Protein AF-X1GBJ6-F1 (afdb_monomer_lite)

Structure (mmCIF, N/CA/C/O backbone):
data_AF-X1GBJ6-F1
#
_entry.id   AF-X1GBJ6-F1
#
loop_
_atom_site.group_PDB
_atom_site.id
_atom_site.type_symbol
_atom_site.label_atom_id
_atom_site.label_alt_id
_atom_site.label_comp_id
_atom_site.label_asym_id
_atom_site.label_entity_id
_atom_site.label_seq_id
_atom_site.pdbx_PDB_ins_code
_atom_site.Cartn_x
_atom_site.Cartn_y
_atom_site.Cartn_z
_atom_site.occupancy
_atom_site.B_iso_or_equiv
_atom_site.auth_seq_id
_atom_site.auth_comp_id
_atom_site.auth_asym_id
_atom_site.auth_atom_id
_atom_site.pdbx_PDB_model_num
ATOM 1 N N . PHE A 1 1 ? 7.132 -9.460 0.319 1.00 77.12 1 PHE A N 1
ATOM 2 C CA . PHE A 1 1 ? 8.292 -8.601 -0.032 1.00 77.12 1 PHE A CA 1
ATOM 3 C C . PHE A 1 1 ? 7.783 -7.288 -0.625 1.00 77.12 1 PHE A C 1
ATOM 5 O O . PHE A 1 1 ? 6.636 -7.261 -1.031 1.00 77.12 1 PHE A O 1
ATOM 12 N N . GLY A 1 2 ? 8.573 -6.208 -0.650 1.00 84.81 2 GLY A N 1
ATOM 13 C CA . GLY A 1 2 ? 8.137 -4.887 -1.146 1.00 84.81 2 GLY A CA 1
ATOM 14 C C . GLY A 1 2 ? 8.497 -4.589 -2.609 1.00 84.81 2 GLY A C 1
ATOM 15 O O . GLY A 1 2 ? 9.115 -5.416 -3.282 1.00 84.81 2 GLY A O 1
ATOM 16 N N . CYS A 1 3 ? 8.120 -3.393 -3.077 1.00 88.62 3 CYS A N 1
ATOM 17 C CA . CYS A 1 3 ? 8.541 -2.851 -4.372 1.00 88.62 3 CYS A CA 1
ATOM 18 C C . CYS A 1 3 ? 10.055 -2.587 -4.380 1.00 88.62 3 CYS A C 1
ATOM 20 O O . CYS A 1 3 ? 10.598 -2.102 -3.390 1.00 88.62 3 CYS A O 1
ATOM 22 N N . LEU A 1 4 ? 10.720 -2.919 -5.491 1.00 87.88 4 LEU A N 1
ATOM 23 C CA . LEU A 1 4 ? 12.165 -2.725 -5.689 1.00 87.88 4 LEU A CA 1
ATOM 24 C C . LEU A 1 4 ? 12.496 -1.660 -6.743 1.00 87.88 4 LEU A C 1
ATOM 26 O O . LEU A 1 4 ? 13.662 -1.440 -7.042 1.00 87.88 4 LEU A O 1
ATOM 30 N N . GLY A 1 5 ? 11.483 -1.023 -7.330 1.00 86.81 5 GLY A N 1
ATOM 31 C CA . GLY A 1 5 ? 11.691 0.078 -8.264 1.00 86.81 5 GLY A CA 1
ATOM 32 C C . GLY A 1 5 ? 12.121 -0.304 -9.684 1.00 86.81 5 GLY A C 1
ATOM 33 O O . GLY A 1 5 ? 12.530 0.576 -10.430 1.00 86.81 5 GLY A O 1
ATOM 34 N N . PHE A 1 6 ? 12.008 -1.575 -10.089 1.00 88.31 6 PHE A N 1
ATOM 35 C CA . PHE A 1 6 ? 12.415 -2.022 -11.434 1.00 88.31 6 PHE A CA 1
ATOM 36 C C . PHE A 1 6 ? 11.554 -1.471 -12.581 1.00 88.31 6 PHE A C 1
ATOM 38 O O . PHE A 1 6 ? 12.012 -1.428 -13.717 1.00 88.31 6 PHE A O 1
ATOM 45 N N . GLY A 1 7 ? 10.329 -1.017 -12.297 1.00 88.69 7 GLY A N 1
ATOM 46 C CA . GLY A 1 7 ? 9.508 -0.317 -13.286 1.00 88.69 7 GLY A CA 1
ATOM 47 C C . GLY A 1 7 ? 8.819 -1.202 -14.330 1.00 88.69 7 GLY A C 1
ATOM 48 O O . GLY A 1 7 ? 8.210 -0.650 -15.240 1.00 88.69 7 GLY A O 1
ATOM 49 N N . ASP A 1 8 ? 8.805 -2.535 -14.189 1.00 91.44 8 ASP A N 1
ATOM 50 C CA . ASP A 1 8 ? 8.110 -3.439 -15.132 1.00 91.44 8 ASP A CA 1
ATOM 51 C C . ASP A 1 8 ? 6.639 -3.046 -15.347 1.00 91.44 8 ASP A C 1
ATOM 53 O O . ASP A 1 8 ? 6.114 -3.092 -16.458 1.00 91.44 8 ASP A O 1
ATOM 57 N N . CYS A 1 9 ? 5.975 -2.602 -14.275 1.00 91.38 9 CYS A N 1
ATOM 58 C CA . CYS A 1 9 ? 4.599 -2.109 -14.312 1.00 91.38 9 CYS A CA 1
ATOM 59 C C . CYS A 1 9 ? 4.422 -0.853 -15.185 1.00 91.38 9 CYS A C 1
ATOM 61 O O . CYS A 1 9 ? 3.380 -0.716 -15.824 1.00 91.38 9 CYS A O 1
ATOM 63 N N . VAL A 1 10 ? 5.429 0.024 -15.250 1.00 92.00 10 VAL A N 1
ATOM 64 C CA . VAL A 1 10 ? 5.437 1.210 -16.118 1.00 92.00 10 VAL A CA 1
ATOM 65 C C . VAL A 1 10 ? 5.599 0.784 -17.571 1.00 92.00 10 VAL A C 1
ATOM 67 O O . VAL A 1 10 ? 4.809 1.195 -18.414 1.00 92.00 10 VAL A O 1
ATOM 70 N N . SER A 1 11 ? 6.550 -0.108 -17.861 1.00 91.56 11 SER A N 1
ATOM 71 C CA . SER A 1 11 ? 6.849 -0.552 -19.229 1.00 91.56 11 SER A CA 1
ATOM 72 C C . SER A 1 11 ? 5.680 -1.252 -19.927 1.00 91.56 11 SER A C 1
ATOM 74 O O . SER A 1 11 ? 5.568 -1.186 -21.149 1.00 91.56 11 SER A O 1
ATOM 76 N N . VAL A 1 12 ? 4.798 -1.922 -19.180 1.00 93.75 12 VAL A N 1
ATOM 77 C CA . VAL A 1 12 ? 3.615 -2.591 -19.752 1.00 93.75 12 VAL A CA 1
ATOM 78 C C . VAL A 1 12 ? 2.376 -1.698 -19.836 1.00 93.75 12 VAL A C 1
ATOM 80 O O . VAL A 1 12 ? 1.375 -2.090 -20.445 1.00 93.75 12 VAL A O 1
ATOM 83 N N . CYS A 1 13 ? 2.394 -0.522 -19.204 1.00 92.38 13 CYS A N 1
ATOM 84 C CA . CYS A 1 13 ? 1.240 0.362 -19.174 1.00 92.38 13 CYS A CA 1
ATOM 85 C C . CYS A 1 13 ? 1.101 1.107 -20.508 1.00 92.38 13 CYS A C 1
ATOM 87 O O . CYS A 1 13 ? 1.838 2.042 -20.788 1.00 92.38 13 CYS A O 1
ATOM 89 N N . LYS A 1 14 ? 0.101 0.741 -21.317 1.00 91.75 14 LYS A N 1
ATOM 90 C CA . LYS A 1 14 ? -0.183 1.397 -22.613 1.00 91.75 14 LYS A CA 1
ATOM 91 C C . LYS A 1 14 ? -0.819 2.790 -22.503 1.00 91.75 14 LYS A C 1
ATOM 93 O O . LYS A 1 14 ? -1.067 3.417 -23.525 1.00 91.75 14 LYS A O 1
ATOM 98 N N . PHE A 1 15 ? -1.161 3.215 -21.290 1.00 91.56 15 PHE A N 1
ATOM 99 C CA . PHE A 1 15 ? -1.885 4.459 -21.013 1.00 91.56 15 PHE A CA 1
ATOM 100 C C . PHE A 1 15 ? -1.018 5.484 -20.271 1.00 91.56 15 PHE A C 1
ATOM 102 O O . PHE A 1 15 ? -1.537 6.512 -19.842 1.00 91.56 15 PHE A O 1
ATOM 109 N N . ASP A 1 16 ? 0.267 5.172 -20.050 1.00 87.38 16 ASP A N 1
ATOM 110 C CA . ASP A 1 16 ? 1.195 6.004 -19.271 1.00 87.38 16 ASP A CA 1
ATOM 111 C C . ASP A 1 16 ? 0.624 6.406 -17.896 1.00 87.38 16 ASP A C 1
ATOM 113 O O . ASP A 1 16 ? 0.848 7.505 -17.384 1.00 87.38 16 ASP A O 1
ATOM 117 N N . ALA A 1 17 ? -0.153 5.492 -17.305 1.00 89.56 17 ALA A N 1
ATOM 118 C CA . ALA A 1 17 ? -0.865 5.690 -16.049 1.00 89.56 17 ALA A CA 1
ATOM 119 C C . ALA A 1 17 ? -0.024 5.317 -14.821 1.00 89.56 17 ALA A C 1
ATOM 121 O O . ALA A 1 17 ? -0.505 5.427 -13.704 1.00 89.56 17 ALA A O 1
ATOM 122 N N . ILE A 1 18 ? 1.205 4.824 -14.991 1.00 90.19 18 ILE A N 1
ATOM 123 C CA . ILE A 1 18 ? 2.084 4.452 -13.877 1.00 90.19 18 ILE A CA 1
ATOM 124 C C . ILE A 1 18 ? 3.406 5.188 -14.046 1.00 90.19 18 ILE A C 1
ATOM 126 O O . ILE A 1 18 ? 3.981 5.181 -15.132 1.00 90.19 18 ILE A O 1
ATOM 130 N N . LYS A 1 19 ? 3.898 5.806 -12.974 1.00 90.00 19 LYS A N 1
ATOM 131 C CA . LYS A 1 19 ? 5.186 6.506 -12.934 1.00 90.00 19 LYS A CA 1
ATOM 132 C C . LYS A 1 19 ? 6.019 6.005 -11.765 1.00 90.00 19 LYS A C 1
ATOM 134 O O . LYS A 1 19 ? 5.474 5.644 -10.728 1.00 90.00 19 LYS A O 1
ATOM 139 N N . MET A 1 20 ? 7.338 6.007 -11.923 1.00 89.75 20 MET A N 1
ATOM 140 C CA . MET A 1 20 ? 8.254 5.739 -10.816 1.00 89.75 20 MET A CA 1
ATOM 141 C C . MET A 1 20 ? 8.613 7.054 -10.124 1.00 89.75 20 MET A C 1
ATOM 143 O O . MET A 1 20 ? 9.190 7.934 -10.758 1.00 89.75 20 MET A O 1
ATOM 147 N N . VAL A 1 21 ? 8.292 7.176 -8.838 1.00 85.69 21 VAL A N 1
ATOM 148 C CA . VAL A 1 21 ? 8.647 8.315 -7.978 1.00 85.69 21 VAL A CA 1
ATOM 149 C C . VAL A 1 21 ? 9.356 7.754 -6.749 1.00 85.69 21 VAL A C 1
ATOM 151 O O . VAL A 1 21 ? 8.838 6.842 -6.110 1.00 85.69 21 VAL A O 1
ATOM 154 N N . ASP A 1 22 ? 10.579 8.212 -6.472 1.00 81.00 22 ASP A N 1
ATOM 155 C CA . ASP A 1 22 ? 11.409 7.742 -5.347 1.00 81.00 22 ASP A CA 1
ATOM 156 C C . ASP A 1 22 ? 11.567 6.210 -5.252 1.00 81.00 22 ASP A C 1
ATOM 158 O O . ASP A 1 22 ? 11.637 5.616 -4.175 1.00 81.00 22 ASP A O 1
ATOM 162 N N . GLY A 1 23 ? 11.615 5.538 -6.408 1.00 83.00 23 GLY A N 1
ATOM 163 C CA . GLY A 1 23 ? 11.732 4.079 -6.489 1.00 83.00 23 GLY A CA 1
ATOM 164 C C . GLY A 1 23 ? 10.429 3.314 -6.218 1.00 83.00 23 GLY A C 1
ATOM 165 O O . GLY A 1 23 ? 10.448 2.082 -6.167 1.00 83.00 23 GLY A O 1
ATOM 166 N N . LEU A 1 24 ? 9.293 4.004 -6.097 1.00 87.25 24 LEU A N 1
ATOM 167 C CA . LEU A 1 24 ? 7.960 3.419 -5.952 1.00 87.25 24 LEU A CA 1
ATOM 168 C C . LEU A 1 24 ? 7.084 3.714 -7.167 1.00 87.25 24 LEU A C 1
ATOM 170 O O . LEU A 1 24 ? 7.194 4.759 -7.799 1.00 87.25 24 LEU A O 1
ATOM 174 N N . ALA A 1 25 ? 6.215 2.763 -7.501 1.00 88.50 25 ALA A N 1
ATOM 175 C CA . ALA A 1 25 ? 5.256 2.924 -8.581 1.00 88.50 25 ALA A CA 1
ATOM 176 C C . ALA A 1 25 ? 4.037 3.697 -8.064 1.00 88.50 25 ALA A C 1
ATOM 178 O O . ALA A 1 25 ? 3.356 3.236 -7.150 1.00 88.50 25 ALA A O 1
ATOM 179 N N . ILE A 1 26 ? 3.766 4.849 -8.667 1.00 87.81 26 ILE A N 1
ATOM 180 C CA . ILE A 1 26 ? 2.597 5.687 -8.414 1.00 87.81 26 ILE A CA 1
ATOM 181 C C . ILE A 1 26 ? 1.654 5.560 -9.603 1.00 87.81 26 ILE A C 1
ATOM 183 O O . ILE A 1 26 ? 2.084 5.645 -10.755 1.00 87.81 26 ILE A O 1
ATOM 187 N N . VAL A 1 27 ? 0.374 5.340 -9.317 1.00 88.25 27 VAL A N 1
ATOM 188 C CA . VAL A 1 27 ? -0.669 5.173 -10.330 1.00 88.25 27 VAL A CA 1
ATOM 189 C C . VAL A 1 27 ? -1.465 6.468 -10.456 1.00 88.25 27 VAL A C 1
ATOM 191 O O . VAL A 1 27 ? -1.970 6.997 -9.472 1.00 88.25 27 VAL A O 1
ATOM 194 N N . ASP A 1 28 ? -1.582 6.951 -11.684 1.00 88.00 28 ASP A N 1
ATOM 195 C CA . ASP A 1 28 ? -2.487 8.010 -12.106 1.00 88.00 28 ASP A CA 1
ATOM 196 C C . ASP A 1 28 ? -3.854 7.381 -12.418 1.00 88.00 28 ASP A C 1
ATOM 198 O O . ASP A 1 28 ? -4.048 6.703 -13.436 1.00 88.00 28 ASP A O 1
ATOM 202 N N . TYR A 1 29 ? -4.801 7.563 -11.499 1.00 85.19 29 TYR A N 1
ATOM 203 C CA . TYR A 1 29 ? -6.141 6.984 -11.594 1.00 85.19 29 TYR A CA 1
ATOM 204 C C . TYR A 1 29 ? -7.046 7.686 -12.613 1.00 85.19 29 TYR A C 1
ATOM 206 O O . TYR A 1 29 ? -8.077 7.118 -12.976 1.00 85.19 29 TYR A O 1
ATOM 214 N N . GLU A 1 30 ? -6.667 8.861 -13.127 1.00 84.00 30 GLU A N 1
ATOM 215 C CA . GLU A 1 30 ? -7.392 9.501 -14.230 1.00 84.00 30 GLU A CA 1
ATOM 216 C C . GLU A 1 30 ? -7.123 8.779 -15.555 1.00 84.00 30 GLU A C 1
ATOM 218 O O . GLU A 1 30 ? -8.018 8.634 -16.389 1.00 84.00 30 GLU A O 1
ATOM 223 N N . LYS A 1 31 ? -5.899 8.267 -15.734 1.00 87.19 31 LYS A N 1
ATOM 224 C CA . LYS A 1 31 ? -5.483 7.526 -16.939 1.00 87.19 31 LYS A CA 1
ATOM 225 C C . LYS A 1 31 ? -5.641 6.016 -16.818 1.00 87.19 31 LYS A C 1
ATOM 227 O O . LYS A 1 31 ? -5.676 5.308 -17.828 1.00 87.19 31 LYS A O 1
ATOM 232 N N . CYS A 1 32 ? -5.684 5.493 -15.596 1.00 89.06 32 CYS A N 1
ATOM 233 C CA . CYS A 1 32 ? -5.771 4.061 -15.358 1.00 89.06 32 CYS A CA 1
ATOM 234 C C . CYS A 1 32 ? -7.130 3.506 -15.807 1.00 89.06 32 CYS A C 1
ATOM 236 O O . CYS A 1 32 ? -8.180 3.823 -15.259 1.00 89.06 32 CYS A O 1
ATOM 238 N N . THR A 1 33 ? -7.098 2.593 -16.775 1.00 87.75 33 THR A N 1
AT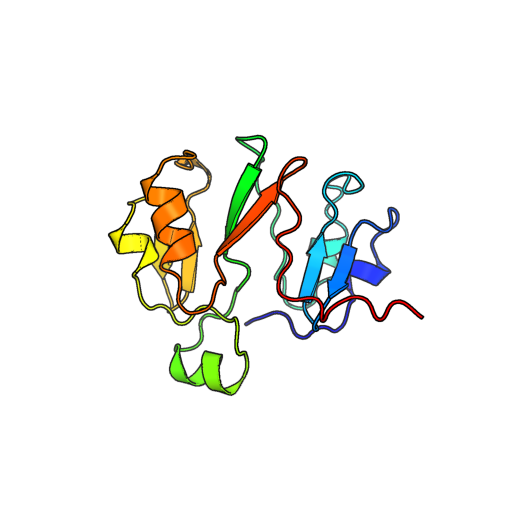OM 239 C CA . THR A 1 33 ? -8.290 1.896 -17.285 1.00 87.75 33 THR A CA 1
ATOM 240 C C . THR A 1 33 ? -8.623 0.612 -16.523 1.00 87.75 33 THR A C 1
ATOM 242 O O . THR A 1 33 ? -9.581 -0.075 -16.865 1.00 87.75 33 THR A O 1
ATOM 245 N N . GLY A 1 34 ? -7.816 0.237 -15.524 1.00 87.25 34 GLY A N 1
ATOM 246 C CA . GLY A 1 34 ? -8.015 -0.997 -14.758 1.00 87.25 34 GLY A CA 1
ATOM 247 C C . GLY A 1 34 ? -7.755 -2.289 -15.546 1.00 87.25 34 GLY A C 1
ATOM 248 O O . GLY A 1 34 ? -8.214 -3.353 -15.148 1.00 87.25 34 GLY A O 1
ATOM 249 N N . CYS A 1 35 ? -7.003 -2.232 -16.652 1.00 89.81 35 CYS A N 1
ATOM 250 C CA . CYS A 1 35 ? -6.768 -3.385 -17.535 1.00 89.81 35 CYS A CA 1
ATOM 251 C C . CYS A 1 35 ? -5.990 -4.567 -16.908 1.00 89.81 35 CYS A C 1
ATOM 253 O O . CYS A 1 35 ? -5.925 -5.639 -17.509 1.00 89.81 35 CYS A O 1
ATOM 255 N N . GLY A 1 36 ? -5.357 -4.383 -15.742 1.00 88.75 36 GLY A N 1
ATOM 256 C CA . GLY A 1 36 ? -4.620 -5.441 -15.037 1.00 88.75 36 GLY A CA 1
ATOM 257 C C . GLY A 1 36 ? -3.314 -5.892 -15.710 1.00 88.75 36 GLY A C 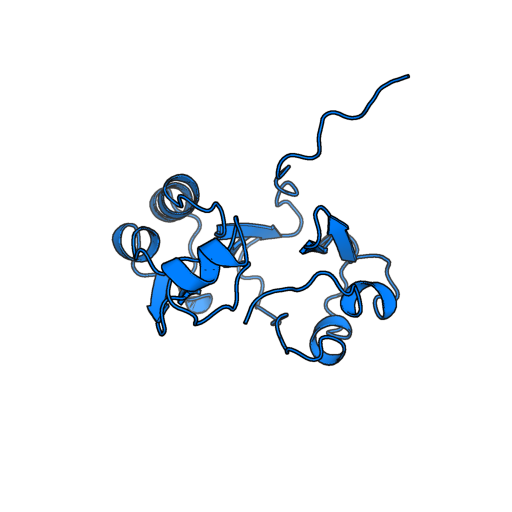1
ATOM 258 O O . GLY A 1 36 ? -2.780 -6.944 -15.375 1.00 88.75 36 GLY A O 1
ATOM 259 N N . ALA A 1 37 ? -2.769 -5.132 -16.666 1.00 91.31 37 ALA A N 1
ATOM 260 C CA . ALA A 1 37 ? -1.480 -5.469 -17.281 1.00 91.31 37 ALA A CA 1
ATOM 261 C C . ALA A 1 37 ? -0.321 -5.390 -16.268 1.00 91.31 37 ALA A C 1
ATOM 263 O O . ALA A 1 37 ? 0.555 -6.254 -16.245 1.00 91.31 37 ALA A O 1
ATOM 264 N N . CYS A 1 38 ? -0.347 -4.382 -15.393 1.00 91.12 38 CYS A N 1
ATOM 265 C CA . CYS A 1 38 ? 0.674 -4.152 -14.373 1.00 91.12 38 CYS A CA 1
ATOM 266 C C . CYS A 1 38 ? 0.745 -5.271 -13.322 1.00 91.12 38 CYS A C 1
ATOM 268 O O . CYS A 1 38 ? 1.844 -5.618 -12.889 1.00 91.12 38 CYS A O 1
ATOM 270 N N . THR A 1 39 ? -0.391 -5.871 -12.950 1.00 90.62 39 THR A N 1
ATOM 271 C CA . THR A 1 39 ? -0.434 -6.965 -11.967 1.00 90.62 39 THR A CA 1
ATOM 272 C C . THR A 1 39 ? 0.302 -8.197 -12.480 1.00 90.62 39 THR A C 1
ATOM 274 O O . THR A 1 39 ? 1.122 -8.757 -11.761 1.00 90.62 39 THR A O 1
ATOM 277 N N . LYS A 1 40 ? 0.099 -8.552 -13.756 1.00 89.44 40 LYS A N 1
ATOM 278 C CA . LYS A 1 40 ? 0.771 -9.683 -14.419 1.00 89.44 40 LYS A CA 1
ATOM 279 C C . LYS A 1 40 ? 2.253 -9.439 -14.692 1.00 89.44 40 LYS A C 1
ATOM 281 O O . LYS A 1 40 ? 3.025 -10.390 -14.745 1.00 89.44 40 LYS A O 1
ATOM 286 N N . ALA A 1 41 ? 2.640 -8.186 -14.912 1.00 91.56 41 ALA A N 1
ATOM 287 C CA . ALA A 1 41 ? 4.019 -7.830 -15.228 1.00 91.56 41 ALA A CA 1
ATOM 288 C C . ALA A 1 41 ? 4.934 -7.832 -14.002 1.00 91.56 41 ALA A C 1
ATOM 290 O O . ALA A 1 41 ? 6.132 -8.048 -14.138 1.00 91.56 41 ALA A O 1
ATOM 291 N N . CYS A 1 42 ? 4.394 -7.584 -12.805 1.00 89.81 42 CYS A N 1
ATOM 292 C CA . CYS A 1 42 ? 5.201 -7.568 -11.596 1.00 89.81 42 CYS A CA 1
ATOM 293 C C . CYS A 1 42 ? 5.654 -8.999 -11.244 1.00 89.81 42 CYS A C 1
ATOM 295 O O . CYS A 1 42 ? 4.827 -9.792 -10.790 1.00 89.81 42 CYS A O 1
ATOM 297 N N . PRO A 1 43 ? 6.958 -9.336 -11.314 1.00 86.62 43 PRO A N 1
ATOM 298 C CA . PRO A 1 43 ? 7.435 -10.693 -11.011 1.00 86.62 43 PRO A CA 1
ATOM 299 C C . PRO A 1 43 ? 7.211 -11.089 -9.544 1.00 86.62 43 PRO A C 1
ATOM 301 O O . PRO A 1 43 ? 7.313 -12.255 -9.172 1.00 86.62 43 PRO A O 1
ATOM 304 N N . ARG A 1 44 ? 6.925 -10.100 -8.689 1.00 87.06 44 ARG A N 1
ATOM 305 C CA . ARG A 1 44 ? 6.671 -10.267 -7.258 1.00 87.06 44 ARG A CA 1
ATOM 306 C C . ARG A 1 44 ? 5.184 -10.226 -6.894 1.00 87.06 44 ARG A C 1
ATOM 308 O O . ARG A 1 44 ? 4.893 -10.311 -5.706 1.00 87.06 44 ARG A O 1
ATOM 315 N N . ASN A 1 45 ? 4.284 -10.071 -7.873 1.00 86.88 45 ASN A N 1
ATOM 316 C CA . ASN A 1 45 ? 2.831 -9.973 -7.680 1.00 86.88 45 ASN A CA 1
ATOM 317 C C . ASN A 1 45 ? 2.435 -8.983 -6.568 1.00 86.88 45 ASN A C 1
ATOM 319 O O . ASN A 1 45 ? 1.678 -9.312 -5.662 1.00 86.88 45 ASN A O 1
ATOM 323 N N . LEU A 1 46 ? 3.010 -7.776 -6.600 1.00 86.88 46 LEU A N 1
ATOM 324 C CA . LEU A 1 46 ? 2.793 -6.763 -5.555 1.00 86.88 46 LEU A CA 1
ATOM 325 C C . LEU A 1 46 ? 1.543 -5.915 -5.776 1.00 86.88 46 LEU A C 1
ATOM 327 O O . LEU A 1 46 ? 1.089 -5.259 -4.846 1.00 86.88 46 LEU A O 1
ATOM 331 N N . ILE A 1 47 ? 1.050 -5.871 -7.012 1.00 88.00 47 ILE A N 1
ATOM 332 C CA . ILE A 1 47 ? -0.073 -5.028 -7.408 1.00 88.00 47 ILE A CA 1
ATOM 333 C C . ILE A 1 47 ? -1.318 -5.907 -7.417 1.00 88.00 47 ILE A C 1
ATOM 335 O O . ILE A 1 47 ? -1.364 -6.903 -8.141 1.00 88.00 47 ILE A O 1
ATOM 339 N N . GLU A 1 48 ? -2.316 -5.515 -6.637 1.00 86.50 48 GLU A N 1
ATOM 340 C CA . GLU A 1 48 ? -3.605 -6.191 -6.539 1.00 86.50 48 GLU A CA 1
ATOM 341 C C . GLU A 1 48 ? -4.715 -5.298 -7.101 1.00 86.50 48 GLU A C 1
ATOM 343 O O . GLU A 1 48 ? -4.660 -4.071 -7.001 1.00 86.50 48 GLU A O 1
ATOM 348 N N . MET A 1 49 ? -5.712 -5.924 -7.727 1.00 86.25 49 MET A N 1
ATOM 349 C CA . MET A 1 49 ? -6.910 -5.228 -8.184 1.00 86.25 49 MET A CA 1
ATOM 350 C C . MET A 1 49 ? -7.912 -5.189 -7.039 1.00 86.25 49 MET A C 1
ATOM 352 O O . MET A 1 49 ? -8.375 -6.236 -6.595 1.00 86.25 49 MET A O 1
ATOM 356 N N . VAL A 1 50 ? -8.266 -3.984 -6.608 1.00 83.19 50 VAL A N 1
ATOM 357 C CA . VAL A 1 50 ? -9.221 -3.763 -5.521 1.00 83.19 50 VAL A CA 1
ATOM 358 C C . VAL A 1 50 ? -10.478 -3.078 -6.064 1.00 83.19 50 VAL A C 1
ATOM 360 O O . VAL A 1 50 ? -10.371 -2.226 -6.954 1.00 83.19 50 VAL A O 1
ATOM 363 N N . PRO A 1 51 ? -11.678 -3.453 -5.593 1.00 77.88 51 PRO A N 1
ATOM 364 C CA . PRO A 1 51 ? -12.915 -2.815 -6.022 1.00 77.88 51 PRO A CA 1
ATOM 365 C C . PRO A 1 51 ? -13.013 -1.403 -5.434 1.00 77.88 51 PRO A C 1
ATOM 367 O O . PRO A 1 51 ? -12.936 -1.232 -4.222 1.00 77.88 51 PRO A O 1
ATOM 370 N N . PHE A 1 52 ? -13.214 -0.390 -6.280 1.00 77.25 52 PHE A N 1
ATOM 371 C CA . PHE A 1 52 ? -13.484 0.975 -5.820 1.00 77.25 52 PHE A CA 1
ATOM 372 C C . PHE A 1 52 ? -14.907 1.073 -5.260 1.00 77.25 52 PHE A C 1
ATOM 374 O O . PHE A 1 52 ? -15.867 1.163 -6.022 1.00 77.25 52 PHE A O 1
ATOM 381 N N . GLY A 1 53 ? -15.038 1.030 -3.931 1.00 69.38 53 GLY A N 1
ATOM 382 C CA . GLY A 1 53 ? -16.305 1.249 -3.222 1.00 69.38 53 GLY A CA 1
ATOM 383 C C . GLY A 1 53 ? -16.625 2.728 -2.967 1.00 69.38 53 GLY A C 1
ATOM 384 O O . GLY A 1 53 ? -17.777 3.079 -2.728 1.00 69.38 53 GLY A O 1
ATOM 385 N N . CYS A 1 54 ? -15.621 3.603 -3.031 1.00 74.00 54 CYS A N 1
ATOM 386 C CA . CYS A 1 54 ? -15.722 5.052 -2.830 1.00 74.00 54 CYS A CA 1
ATOM 387 C C . CYS A 1 54 ? -14.817 5.784 -3.837 1.00 74.00 54 CYS A C 1
ATOM 389 O O . CYS A 1 54 ? -13.946 5.154 -4.439 1.00 74.00 54 CYS A O 1
ATOM 391 N N . GLU A 1 55 ? -15.002 7.102 -4.015 1.00 74.2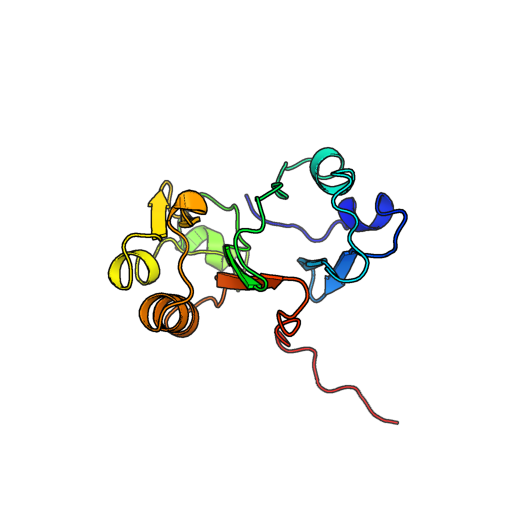5 55 GLU A N 1
ATOM 392 C CA . GLU A 1 55 ? -14.155 7.909 -4.917 1.00 74.25 55 GLU A CA 1
ATOM 393 C C . GLU A 1 55 ? -12.668 7.805 -4.552 1.00 74.25 55 GLU A C 1
ATOM 395 O O . GLU A 1 55 ? -11.831 7.618 -5.440 1.00 74.25 55 GLU A O 1
ATOM 400 N N . ASN A 1 56 ? -12.389 7.829 -3.243 1.00 82.25 56 ASN A N 1
ATOM 401 C CA . ASN A 1 56 ? -11.072 7.656 -2.650 1.00 82.25 56 ASN A CA 1
ATOM 402 C C . ASN A 1 56 ? -11.098 6.543 -1.607 1.00 82.25 56 ASN A C 1
ATOM 404 O O . ASN A 1 56 ? -12.006 6.453 -0.775 1.00 82.25 56 ASN A O 1
ATOM 408 N N . MET A 1 57 ? -10.077 5.697 -1.646 1.00 84.25 57 MET A N 1
ATOM 409 C CA . MET A 1 57 ? -9.901 4.594 -0.718 1.00 84.25 57 MET A CA 1
ATOM 410 C C . MET A 1 57 ? -8.491 4.585 -0.166 1.00 84.25 57 MET A C 1
ATOM 412 O O . MET A 1 57 ? -7.534 4.868 -0.878 1.00 84.25 57 MET A O 1
ATOM 416 N N . MET A 1 58 ? -8.339 4.200 1.092 1.00 87.69 58 MET A N 1
ATOM 417 C CA . MET A 1 58 ? -7.011 3.955 1.637 1.00 87.69 58 MET A CA 1
ATOM 418 C C . MET A 1 58 ? -6.488 2.596 1.183 1.00 87.69 58 MET A C 1
ATOM 420 O O . MET A 1 58 ? -7.242 1.667 0.908 1.00 87.69 58 MET A O 1
ATOM 424 N N . THR A 1 59 ? -5.173 2.465 1.110 1.00 88.94 59 THR A N 1
ATOM 425 C CA . THR A 1 59 ? -4.508 1.190 0.872 1.00 88.94 59 THR A CA 1
ATOM 426 C C . THR A 1 59 ? -3.161 1.158 1.576 1.00 88.94 59 THR A C 1
ATOM 428 O O . THR A 1 59 ? -2.548 2.191 1.851 1.00 88.94 59 THR A O 1
ATOM 431 N N . VAL A 1 60 ? -2.684 -0.044 1.884 1.00 90.56 60 VAL A N 1
ATOM 432 C CA . VAL A 1 60 ? -1.344 -0.245 2.434 1.00 90.56 60 VAL A CA 1
ATOM 433 C C . VAL A 1 60 ? -0.392 -0.484 1.267 1.00 90.56 60 VAL A C 1
ATOM 435 O O . VAL A 1 60 ? -0.430 -1.529 0.630 1.00 90.56 60 VAL A O 1
ATOM 438 N N . ALA A 1 61 ? 0.504 0.468 0.999 1.00 88.88 61 ALA A N 1
ATOM 439 C CA . ALA A 1 61 ? 1.409 0.425 -0.155 1.00 88.88 61 ALA A CA 1
ATOM 440 C C . ALA A 1 61 ? 2.511 -0.653 -0.064 1.00 88.88 61 ALA A C 1
ATOM 442 O O . ALA A 1 61 ? 3.281 -0.863 -1.003 1.00 88.88 61 ALA A O 1
ATOM 443 N N . CYS A 1 62 ? 2.644 -1.327 1.079 1.00 90.25 62 CYS A N 1
ATOM 444 C CA . CYS A 1 62 ? 3.669 -2.338 1.309 1.00 90.25 62 CYS A CA 1
ATOM 445 C C . CYS A 1 62 ? 3.074 -3.747 1.270 1.00 90.25 62 CYS A C 1
ATOM 447 O O . CYS A 1 62 ? 1.982 -3.978 1.763 1.00 90.25 62 CYS A O 1
ATOM 449 N N . SER A 1 63 ? 3.849 -4.705 0.757 1.00 90.00 63 SER A N 1
ATOM 450 C CA . SER A 1 63 ? 3.526 -6.143 0.770 1.00 90.00 63 SER A CA 1
ATOM 451 C C . SER A 1 63 ? 4.640 -6.975 1.444 1.00 90.00 63 SER A C 1
ATOM 453 O O . SER A 1 63 ? 4.799 -8.186 1.261 1.00 90.00 63 SER A O 1
ATOM 455 N N . SER A 1 64 ? 5.511 -6.324 2.224 1.00 88.31 64 SER A N 1
ATOM 456 C CA . SER A 1 64 ? 6.548 -7.020 2.994 1.00 88.31 64 SER A CA 1
ATOM 457 C C . SER A 1 64 ? 5.947 -7.694 4.224 1.00 88.31 64 SER A C 1
ATOM 459 O O . SER A 1 64 ? 5.304 -7.024 5.019 1.00 88.31 64 SER A O 1
ATOM 461 N N . LYS A 1 65 ? 6.204 -8.998 4.379 1.00 89.00 65 LYS A N 1
ATOM 462 C CA . LYS A 1 65 ? 5.849 -9.806 5.561 1.00 89.00 65 LYS A CA 1
ATOM 463 C C . LYS A 1 65 ? 7.019 -9.967 6.545 1.00 89.00 65 LYS A C 1
ATOM 465 O O . LYS A 1 65 ? 6.961 -10.715 7.517 1.00 89.00 65 LYS A O 1
ATOM 470 N N . GLU A 1 66 ? 8.129 -9.298 6.248 1.00 88.38 66 GLU A N 1
ATOM 471 C CA . GLU A 1 66 ? 9.311 -9.320 7.097 1.00 88.38 66 GLU A CA 1
ATOM 472 C C . GLU A 1 66 ? 9.064 -8.517 8.374 1.00 88.38 66 GLU A C 1
ATOM 474 O O . GLU A 1 66 ? 8.325 -7.529 8.378 1.00 88.38 66 GLU A O 1
ATOM 479 N N . SER A 1 67 ? 9.744 -8.903 9.455 1.00 87.62 67 SER A N 1
ATOM 480 C CA . SER A 1 67 ? 9.687 -8.157 10.715 1.00 87.62 67 SER A CA 1
ATOM 481 C C . SER A 1 67 ? 10.023 -6.676 10.505 1.00 87.62 67 SER A C 1
ATOM 483 O O . SER A 1 67 ? 10.876 -6.323 9.685 1.00 87.62 67 SER A O 1
ATOM 485 N N . GLY A 1 68 ? 9.407 -5.788 11.290 1.00 87.12 68 GLY A N 1
ATOM 486 C CA . GLY A 1 68 ? 9.615 -4.344 11.147 1.00 87.12 68 GLY A CA 1
ATOM 487 C C . GLY A 1 68 ? 11.083 -3.906 11.234 1.00 87.12 68 GLY A C 1
ATOM 488 O O . GLY A 1 68 ? 11.477 -2.953 10.564 1.00 87.12 68 GLY A O 1
ATOM 489 N N . LYS A 1 69 ? 11.918 -4.637 11.988 1.00 88.38 69 LYS A N 1
ATOM 490 C CA . LYS A 1 69 ? 13.368 -4.400 12.067 1.00 88.38 69 LYS A CA 1
ATOM 491 C C . LYS A 1 69 ? 14.064 -4.659 10.728 1.00 88.38 69 LYS A C 1
ATOM 493 O O . LYS A 1 69 ? 14.848 -3.825 10.282 1.00 88.38 69 LYS A O 1
ATOM 498 N N . VAL A 1 70 ? 13.762 -5.788 10.086 1.00 89.88 70 VAL A N 1
ATOM 499 C CA . VAL A 1 70 ? 14.317 -6.144 8.770 1.00 89.88 70 VAL A CA 1
ATOM 500 C C . VAL A 1 70 ? 13.775 -5.198 7.705 1.00 89.88 70 VAL A C 1
ATOM 502 O O . VAL A 1 70 ? 14.553 -4.625 6.945 1.00 89.88 70 VAL A O 1
ATOM 505 N N . THR A 1 71 ? 12.462 -4.949 7.708 1.00 88.00 71 THR A N 1
ATOM 506 C CA . THR A 1 71 ? 11.836 -4.031 6.753 1.00 88.00 71 THR A CA 1
ATOM 507 C C . THR A 1 71 ? 12.455 -2.638 6.839 1.00 88.00 71 THR A C 1
ATOM 509 O O . THR A 1 71 ? 12.829 -2.113 5.800 1.00 88.00 71 THR A O 1
ATOM 512 N N . ARG A 1 72 ? 12.687 -2.068 8.032 1.00 87.75 72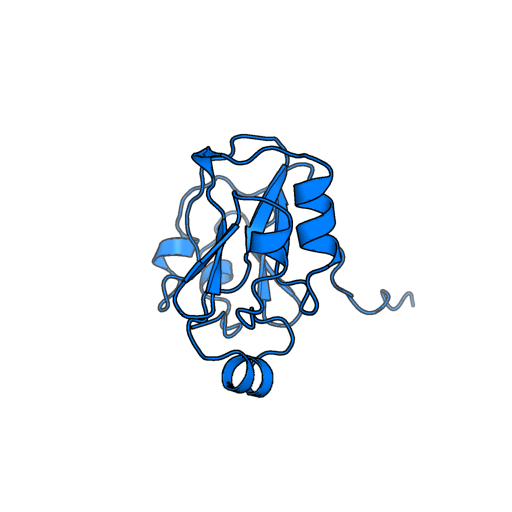 ARG A N 1
ATOM 513 C CA . ARG A 1 72 ? 13.352 -0.755 8.162 1.00 87.75 72 ARG A CA 1
ATOM 514 C C . ARG A 1 72 ? 14.814 -0.733 7.742 1.00 87.75 72 ARG A C 1
ATOM 516 O O . ARG A 1 72 ? 15.288 0.315 7.314 1.00 87.75 72 ARG A O 1
ATOM 523 N N . SER A 1 73 ? 15.522 -1.854 7.854 1.00 89.69 73 SER A N 1
ATOM 524 C CA . SER A 1 73 ? 16.895 -1.943 7.353 1.00 89.69 73 SER A CA 1
ATOM 525 C C . SER A 1 73 ? 16.957 -1.865 5.824 1.00 89.69 73 SER A C 1
ATOM 527 O O . SER A 1 73 ? 17.985 -1.466 5.288 1.00 89.69 73 SER A O 1
ATOM 529 N N . MET A 1 74 ? 15.876 -2.246 5.135 1.00 86.88 74 MET A N 1
ATOM 530 C CA . MET A 1 74 ? 15.816 -2.343 3.671 1.00 86.88 74 MET A CA 1
ATOM 531 C C . MET A 1 74 ? 14.965 -1.238 3.026 1.00 86.88 74 MET A C 1
ATOM 533 O O . MET A 1 74 ? 15.215 -0.841 1.894 1.00 86.88 74 MET A O 1
ATOM 537 N N . CYS A 1 75 ? 13.939 -0.746 3.721 1.00 87.38 75 CYS A N 1
ATOM 538 C CA . CYS A 1 75 ? 12.926 0.164 3.201 1.00 87.38 75 CYS A CA 1
ATOM 539 C C . CYS A 1 75 ? 12.464 1.145 4.290 1.00 87.38 75 CYS A C 1
ATOM 541 O O . CYS A 1 75 ? 11.937 0.748 5.330 1.00 87.38 75 CYS A O 1
ATOM 543 N N . LYS A 1 76 ? 12.611 2.450 4.031 1.00 85.44 76 LYS A N 1
ATOM 544 C CA . LYS A 1 76 ? 12.255 3.516 4.987 1.00 85.44 76 LYS A CA 1
ATOM 545 C C . LYS A 1 76 ? 10.741 3.678 5.181 1.00 85.44 76 LYS A C 1
ATOM 547 O O . LYS A 1 76 ? 10.304 4.014 6.278 1.00 85.44 76 LYS A O 1
ATOM 552 N N . VAL A 1 77 ? 9.961 3.409 4.134 1.00 88.19 77 VAL A N 1
ATOM 553 C CA . VAL A 1 77 ? 8.499 3.616 4.082 1.00 88.19 77 VAL A CA 1
ATOM 554 C C . VAL A 1 77 ? 7.696 2.316 4.199 1.00 88.19 77 VAL A C 1
ATOM 556 O O . VAL A 1 77 ? 6.474 2.315 4.101 1.00 88.19 77 VAL A O 1
ATOM 559 N N . GLY A 1 78 ? 8.367 1.180 4.407 1.00 89.69 78 GLY A N 1
ATOM 560 C CA . GLY A 1 78 ? 7.710 -0.121 4.510 1.00 89.69 78 GLY A CA 1
ATOM 561 C C . GLY A 1 78 ? 6.851 -0.253 5.770 1.00 89.69 78 GLY A C 1
ATOM 562 O O . GLY A 1 78 ? 7.100 0.396 6.787 1.00 89.69 78 GLY A O 1
ATOM 563 N N . CYS A 1 79 ? 5.840 -1.122 5.725 1.00 92.25 79 CYS A N 1
ATOM 564 C CA . CYS A 1 79 ? 5.062 -1.456 6.914 1.00 92.25 79 CYS A CA 1
ATOM 565 C C . CYS A 1 79 ? 5.953 -2.183 7.930 1.00 92.25 79 CYS A C 1
ATOM 567 O O . CYS A 1 79 ? 6.735 -3.059 7.570 1.00 92.25 79 CYS A O 1
ATOM 569 N N . ILE A 1 80 ? 5.831 -1.811 9.203 1.00 91.75 80 ILE A N 1
ATOM 570 C CA . ILE A 1 80 ? 6.600 -2.414 10.303 1.00 91.75 80 ILE A CA 1
ATOM 571 C C . ILE A 1 80 ? 5.746 -3.290 11.225 1.00 91.75 80 ILE A C 1
ATOM 573 O O . ILE A 1 80 ? 6.233 -3.716 12.268 1.00 91.75 80 ILE A O 1
ATOM 577 N N . GLY A 1 81 ? 4.470 -3.502 10.888 1.00 90.75 81 GLY A N 1
ATOM 578 C CA . GLY A 1 81 ? 3.565 -4.339 11.677 1.00 90.75 81 GLY A CA 1
ATOM 579 C C . GLY A 1 81 ? 3.250 -3.801 13.076 1.00 90.75 81 GLY A C 1
ATOM 580 O O . GLY A 1 81 ? 2.947 -4.577 13.971 1.00 90.75 81 GLY A O 1
ATOM 581 N N . CYS A 1 82 ? 3.326 -2.482 13.300 1.00 91.12 82 CYS A N 1
ATOM 582 C CA . CYS A 1 82 ? 3.165 -1.892 14.640 1.00 91.12 82 CYS A CA 1
ATOM 583 C C . CYS A 1 82 ? 1.746 -1.996 15.239 1.00 91.12 82 CYS A C 1
ATOM 585 O O . CYS A 1 82 ? 1.575 -1.745 16.430 1.00 91.12 82 CYS A O 1
ATOM 587 N N . GLY A 1 83 ? 0.726 -2.309 14.431 1.00 90.50 83 GLY A N 1
ATOM 588 C CA . GLY A 1 83 ? -0.660 -2.461 14.894 1.00 90.50 83 GLY A CA 1
ATOM 589 C C . GLY A 1 83 ? -1.388 -1.166 15.259 1.00 90.50 83 GLY A C 1
ATOM 590 O O . GLY A 1 83 ? -2.526 -1.235 15.705 1.00 90.50 83 GLY A O 1
ATOM 591 N N . LEU A 1 84 ? -0.783 0.013 15.072 1.00 92.19 84 LEU A N 1
ATOM 592 C CA . LEU A 1 84 ? -1.442 1.287 15.393 1.00 92.19 84 LEU A CA 1
ATOM 593 C C . LEU A 1 84 ? -2.710 1.514 14.562 1.00 92.19 84 LEU A C 1
ATOM 595 O O . LEU A 1 84 ? -3.699 1.981 15.110 1.00 92.19 84 LEU A O 1
ATOM 599 N N . CYS A 1 85 ? -2.711 1.135 13.283 1.00 92.69 85 CYS A N 1
ATOM 600 C CA . CYS A 1 85 ? -3.896 1.235 12.429 1.00 92.69 85 CYS A CA 1
ATOM 601 C C . CYS A 1 85 ? -5.048 0.341 12.921 1.00 92.69 85 CYS A C 1
ATOM 603 O O . CYS A 1 85 ? -6.157 0.833 13.096 1.00 92.69 85 CYS A O 1
ATOM 605 N N . ALA A 1 86 ? -4.757 -0.920 13.252 1.00 92.25 86 ALA A N 1
ATOM 606 C CA . ALA A 1 86 ? -5.724 -1.883 13.791 1.00 92.25 86 ALA A CA 1
ATOM 607 C C . ALA A 1 86 ? -6.280 -1.489 15.173 1.00 92.25 86 ALA A C 1
ATOM 609 O O . ALA A 1 86 ? -7.333 -1.958 15.580 1.00 92.25 86 ALA A O 1
ATOM 610 N N . LYS A 1 87 ? -5.580 -0.621 15.917 1.00 91.75 87 LYS A N 1
ATOM 611 C CA . LYS A 1 87 ? -6.086 -0.055 17.179 1.00 91.75 87 LYS A CA 1
ATOM 612 C C . LYS A 1 87 ? -7.053 1.109 16.979 1.00 91.75 87 LYS A C 1
ATOM 614 O O . LYS A 1 87 ? -7.799 1.420 17.899 1.00 91.75 87 LYS A O 1
ATOM 619 N N . GLN A 1 88 ? -6.981 1.795 15.839 1.00 91.44 88 GLN A N 1
ATOM 620 C CA . GLN A 1 88 ? -7.847 2.939 15.558 1.00 91.44 88 GLN A CA 1
ATOM 621 C C . GLN A 1 88 ? -9.185 2.512 14.961 1.00 91.44 88 GLN A C 1
ATOM 623 O O . GLN A 1 88 ? -10.170 3.200 15.194 1.00 91.44 88 GLN A O 1
ATOM 628 N N . THR A 1 89 ? -9.209 1.421 14.195 1.00 90.62 89 THR A N 1
ATOM 629 C CA . THR A 1 89 ? -10.401 0.924 13.503 1.00 90.62 89 THR A CA 1
ATOM 630 C C . THR A 1 89 ? -10.266 -0.572 13.214 1.00 90.62 89 THR A C 1
ATOM 632 O O . THR A 1 89 ? -9.165 -1.064 12.949 1.00 90.62 89 THR A O 1
ATOM 635 N N . ASP A 1 90 ? -11.392 -1.284 13.222 1.00 89.31 90 ASP A N 1
ATOM 636 C CA . ASP A 1 90 ? -11.475 -2.730 12.987 1.00 89.31 90 ASP A CA 1
ATOM 637 C C . ASP A 1 90 ? -11.301 -3.133 11.509 1.00 89.31 90 ASP A C 1
ATOM 639 O O . ASP A 1 90 ? -11.235 -4.321 11.192 1.00 89.31 90 ASP A O 1
ATOM 643 N N . ILE A 1 91 ? -11.210 -2.169 10.582 1.00 91.50 91 ILE A N 1
ATOM 644 C CA . ILE A 1 91 ? -10.980 -2.450 9.150 1.00 91.50 91 ILE A CA 1
ATOM 645 C C . ILE A 1 91 ? -9.525 -2.830 8.850 1.00 91.50 91 ILE A C 1
ATOM 647 O O . ILE A 1 91 ? -9.245 -3.429 7.813 1.00 91.50 91 ILE A O 1
ATOM 651 N N . PHE A 1 92 ? -8.582 -2.475 9.729 1.00 92.44 92 PHE A N 1
ATOM 652 C CA . PHE A 1 92 ? -7.181 -2.856 9.581 1.00 92.44 92 PHE A CA 1
ATOM 653 C C . PHE A 1 92 ? -6.879 -4.101 10.410 1.00 92.44 92 PHE A C 1
ATOM 655 O O . PHE A 1 92 ? -7.091 -4.127 11.617 1.00 92.44 92 PHE A O 1
ATOM 662 N N . SER A 1 93 ? -6.281 -5.106 9.780 1.00 92.06 93 SER A N 1
ATOM 663 C CA . SER A 1 93 ? -5.791 -6.317 10.443 1.00 92.06 93 SER A CA 1
ATOM 664 C C . SER A 1 93 ? -4.295 -6.462 10.209 1.00 92.06 93 SER A C 1
ATOM 666 O O . SER A 1 93 ? -3.826 -6.283 9.089 1.00 92.06 93 SER A O 1
ATOM 668 N N . VAL A 1 94 ? -3.512 -6.756 11.249 1.00 92.62 94 VAL A N 1
ATOM 669 C CA . VAL A 1 94 ? -2.069 -7.002 11.091 1.00 92.62 94 VAL A CA 1
ATOM 670 C C . VAL A 1 94 ? -1.802 -8.497 11.106 1.00 92.62 94 VAL A C 1
ATOM 672 O O . VAL A 1 94 ? -1.977 -9.152 12.128 1.00 92.62 94 VAL A O 1
ATOM 675 N N . GLU A 1 95 ? -1.322 -9.016 9.982 1.00 89.38 95 GLU A N 1
ATOM 676 C CA . GLU A 1 95 ? -0.995 -10.425 9.778 1.00 89.38 95 GLU A CA 1
ATOM 677 C C . GLU A 1 95 ? 0.410 -10.537 9.179 1.00 89.38 95 GLU A C 1
ATOM 679 O O . GLU A 1 95 ? 0.769 -9.779 8.280 1.00 89.38 95 GLU A O 1
ATOM 684 N N . ASP A 1 96 ? 1.232 -11.471 9.665 1.00 88.06 96 ASP A N 1
ATOM 685 C CA . ASP A 1 96 ? 2.625 -11.641 9.215 1.00 88.06 96 ASP A CA 1
ATOM 686 C C . ASP A 1 96 ? 3.455 -10.335 9.246 1.00 88.06 96 ASP A C 1
ATOM 688 O O . ASP A 1 96 ? 4.209 -10.048 8.320 1.00 88.06 96 ASP A O 1
ATOM 692 N N . ASN A 1 97 ? 3.313 -9.500 10.283 1.00 88.19 97 ASN A N 1
ATOM 693 C CA . ASN A 1 97 ? 3.959 -8.175 10.383 1.00 88.19 97 ASN A CA 1
ATOM 694 C C . ASN A 1 97 ? 3.530 -7.152 9.309 1.00 88.19 97 ASN A C 1
ATOM 696 O O . ASN A 1 97 ? 4.155 -6.096 9.186 1.00 88.19 97 ASN A O 1
ATOM 700 N N . LEU A 1 98 ? 2.453 -7.422 8.568 1.00 90.56 98 LEU A N 1
ATOM 701 C CA . LEU A 1 98 ? 1.907 -6.540 7.546 1.00 90.56 98 LEU A CA 1
ATOM 702 C C . LEU A 1 98 ? 0.475 -6.129 7.891 1.00 90.56 98 LEU A C 1
ATOM 704 O O . LEU A 1 98 ? -0.370 -6.968 8.184 1.00 90.56 98 LEU A O 1
ATOM 708 N N . ALA A 1 99 ? 0.191 -4.830 7.821 1.00 92.75 99 ALA A N 1
ATOM 709 C CA . ALA A 1 99 ? -1.180 -4.342 7.881 1.00 92.75 99 ALA A CA 1
ATOM 710 C C . ALA A 1 99 ? -1.908 -4.646 6.563 1.00 92.75 99 ALA A C 1
ATOM 712 O O . ALA A 1 99 ? -1.415 -4.301 5.491 1.00 92.75 99 ALA A O 1
ATOM 713 N N . ARG A 1 100 ? -3.084 -5.257 6.659 1.00 90.69 100 ARG A N 1
ATOM 714 C CA . ARG A 1 100 ? -4.064 -5.425 5.588 1.00 90.69 100 ARG A CA 1
ATOM 715 C C . ARG A 1 100 ? -5.292 -4.590 5.895 1.00 90.69 100 ARG A C 1
ATOM 717 O O . ARG A 1 100 ? -5.641 -4.406 7.060 1.00 90.69 100 ARG A O 1
ATOM 724 N N . LEU A 1 101 ? -5.915 -4.089 4.840 1.00 90.62 101 LEU A N 1
ATOM 725 C CA . LEU A 1 101 ? -7.171 -3.364 4.904 1.00 90.62 101 LEU A CA 1
ATOM 726 C C . LEU A 1 101 ? -8.283 -4.268 4.372 1.00 90.62 101 LEU A C 1
ATOM 728 O O . LEU A 1 101 ? -8.132 -4.871 3.312 1.00 90.62 101 LEU A O 1
ATOM 732 N N . ASP A 1 102 ? -9.384 -4.344 5.105 1.00 89.44 102 ASP A N 1
ATOM 733 C CA . ASP A 1 102 ? -10.613 -4.995 4.670 1.00 89.44 102 ASP A CA 1
ATOM 734 C C . ASP A 1 102 ? -11.416 -4.019 3.791 1.00 89.44 102 ASP A C 1
ATOM 736 O O . ASP A 1 102 ? -12.028 -3.067 4.283 1.00 89.44 102 ASP A O 1
ATOM 740 N N . TYR A 1 103 ? -11.369 -4.231 2.472 1.00 85.81 103 TYR A N 1
ATOM 741 C CA . TYR A 1 103 ? -12.042 -3.368 1.497 1.00 85.81 103 TYR A CA 1
ATOM 742 C C . TYR A 1 103 ? -13.573 -3.481 1.548 1.00 85.81 103 TYR A C 1
ATOM 744 O O . TYR A 1 103 ? -14.255 -2.538 1.154 1.00 85.81 103 TYR A O 1
ATOM 752 N N . GLU A 1 104 ? -14.132 -4.589 2.047 1.00 84.56 104 GLU A N 1
ATOM 753 C CA . GLU A 1 104 ? -15.589 -4.779 2.128 1.00 84.56 104 GLU A CA 1
ATOM 754 C C . GLU A 1 104 ? -16.212 -3.934 3.244 1.00 84.56 104 GLU A C 1
ATOM 756 O O . GLU A 1 104 ? -17.362 -3.507 3.149 1.00 84.56 104 GLU A O 1
ATOM 761 N N . LYS A 1 105 ? -15.438 -3.664 4.299 1.00 85.50 105 LYS A N 1
ATOM 762 C CA . LYS A 1 105 ? -15.858 -2.846 5.444 1.00 85.50 105 LYS A CA 1
ATOM 763 C C . LYS A 1 105 ? -15.347 -1.411 5.376 1.00 85.50 105 LYS A C 1
ATOM 765 O O . LYS A 1 105 ? -15.509 -0.667 6.341 1.00 85.50 105 LYS A O 1
ATOM 770 N N . TYR A 1 106 ? -14.708 -1.023 4.273 1.00 85.56 106 TYR A N 1
ATOM 771 C CA . TYR A 1 106 ? -14.106 0.295 4.143 1.00 85.56 106 TYR A CA 1
ATOM 772 C C . TYR A 1 106 ? -15.158 1.405 4.264 1.00 85.56 106 TYR A C 1
ATOM 774 O O . TYR A 1 106 ? -16.142 1.431 3.525 1.00 85.56 106 TYR A O 1
ATOM 782 N N . GLN A 1 107 ? -14.926 2.342 5.187 1.00 80.12 107 GLN A N 1
ATOM 783 C CA . GLN A 1 107 ? -15.747 3.538 5.360 1.00 80.12 107 GLN A CA 1
ATOM 784 C C . GLN A 1 107 ? -14.845 4.754 5.618 1.00 80.12 107 GLN A C 1
ATOM 786 O O . GLN A 1 107 ? -14.065 4.723 6.578 1.00 80.12 107 GLN A O 1
ATOM 791 N N . PRO A 1 108 ? -14.951 5.832 4.816 1.00 81.00 108 PRO A N 1
ATOM 792 C CA . PRO A 1 108 ? -14.218 7.069 5.059 1.00 81.00 108 PRO A CA 1
ATOM 793 C C . PRO A 1 108 ? -14.767 7.732 6.327 1.00 81.00 108 PRO A C 1
ATOM 795 O O . PRO A 1 108 ? -15.823 8.359 6.329 1.00 81.00 108 PRO A O 1
ATOM 798 N N . THR A 1 109 ? -14.072 7.511 7.435 1.00 85.62 109 THR A N 1
ATOM 799 C CA . THR A 1 109 ? -14.434 7.964 8.781 1.00 85.62 109 THR A CA 1
ATOM 800 C C . THR A 1 109 ? -13.216 8.600 9.437 1.00 85.62 109 THR A C 1
ATOM 802 O O . THR A 1 109 ? -12.085 8.215 9.131 1.00 85.62 109 THR A O 1
ATOM 805 N N . GLU A 1 110 ? -13.433 9.474 10.423 1.00 86.12 110 GLU A N 1
ATOM 806 C CA . GLU A 1 110 ? -12.351 10.145 11.167 1.00 86.12 110 GLU A CA 1
ATOM 807 C C . GLU A 1 110 ? -11.335 9.151 11.769 1.00 86.12 110 GLU A C 1
ATOM 809 O O . GLU A 1 110 ? -10.139 9.428 11.876 1.00 86.12 110 GLU A O 1
ATOM 814 N N . GLN A 1 111 ? -11.784 7.946 12.143 1.00 85.75 111 GLN A N 1
ATOM 815 C CA . GLN A 1 111 ? -10.917 6.881 12.663 1.00 85.75 111 GLN A CA 1
ATOM 816 C C . GLN A 1 111 ? -9.936 6.355 11.608 1.00 85.75 111 GLN A C 1
ATOM 818 O O . GLN A 1 111 ? -8.784 6.047 11.924 1.00 85.75 111 GLN A O 1
ATOM 823 N N . THR A 1 112 ? -10.396 6.268 10.362 1.00 84.19 112 THR A N 1
ATOM 824 C CA . THR A 1 112 ? -9.624 5.787 9.213 1.00 84.19 112 THR A CA 1
ATOM 825 C C . THR A 1 112 ? -8.571 6.824 8.816 1.00 84.19 112 THR A C 1
ATOM 827 O O . THR A 1 112 ? -7.405 6.477 8.635 1.00 84.19 112 THR A O 1
ATOM 830 N N . GLU A 1 113 ? -8.929 8.110 8.843 1.00 86.44 113 GLU A N 1
ATOM 831 C CA . GLU A 1 113 ? -7.991 9.235 8.694 1.00 86.44 113 GLU A CA 1
ATOM 832 C C . GLU A 1 113 ? -6.941 9.244 9.811 1.00 86.44 113 GLU A C 1
ATOM 834 O O . GLU A 1 113 ? -5.737 9.243 9.547 1.00 86.44 113 GLU A O 1
ATOM 839 N N . THR A 1 114 ? -7.376 9.095 11.065 1.00 88.81 114 THR A N 1
ATOM 840 C CA . THR A 1 114 ? -6.466 9.022 12.216 1.00 88.81 114 THR A CA 1
ATOM 841 C C . THR A 1 114 ? -5.488 7.842 12.102 1.00 88.81 114 THR A C 1
ATOM 843 O O . THR A 1 114 ? -4.336 7.936 12.536 1.00 88.81 114 THR A O 1
ATOM 846 N N . ALA A 1 115 ? -5.921 6.706 11.543 1.00 90.44 115 ALA A N 1
ATOM 847 C CA . ALA A 1 115 ? -5.064 5.541 11.325 1.00 90.44 115 ALA A CA 1
ATOM 848 C C . ALA A 1 115 ? -3.936 5.836 10.322 1.00 90.44 115 ALA A C 1
ATOM 850 O O . ALA A 1 115 ? -2.797 5.404 10.537 1.00 90.44 115 ALA A O 1
ATOM 851 N N . MET A 1 116 ? -4.239 6.591 9.263 1.00 89.50 116 MET A N 1
ATOM 852 C CA . MET A 1 116 ? -3.258 7.065 8.289 1.00 89.50 116 MET A CA 1
ATOM 853 C C . MET A 1 116 ? -2.284 8.068 8.922 1.00 89.50 116 MET A C 1
ATOM 855 O O . MET A 1 116 ? -1.070 7.892 8.806 1.00 89.50 116 MET A O 1
ATOM 859 N N . GLU A 1 117 ? -2.785 9.061 9.660 1.00 89.31 117 GLU A N 1
ATOM 860 C CA . GLU A 1 117 ? -1.956 10.095 10.296 1.00 89.31 117 GLU A CA 1
ATOM 861 C C . GLU A 1 117 ? -1.004 9.535 11.359 1.00 89.31 117 GLU A C 1
ATOM 863 O O . GLU A 1 117 ? 0.167 9.914 11.434 1.00 89.31 117 GLU A O 1
ATOM 868 N N . LYS A 1 118 ? -1.477 8.581 12.169 1.00 90.19 118 LYS A N 1
ATOM 869 C CA . LYS A 1 118 ? -0.662 7.931 13.206 1.00 90.19 118 LYS A CA 1
ATOM 870 C C . LYS A 1 118 ? 0.336 6.919 12.648 1.00 90.19 118 LYS A C 1
ATOM 872 O O . LYS A 1 118 ? 1.129 6.372 13.418 1.00 90.19 118 LYS A O 1
ATOM 877 N N . CYS A 1 119 ? 0.314 6.632 11.346 1.00 90.50 119 CYS A N 1
ATOM 878 C CA . CYS A 1 119 ? 1.222 5.672 10.741 1.00 90.50 119 CYS A CA 1
ATOM 879 C C . CYS A 1 119 ? 2.659 6.231 10.694 1.00 90.50 119 CYS A C 1
ATOM 881 O O . CYS A 1 119 ? 2.956 7.110 9.881 1.00 90.50 119 CYS A O 1
ATOM 883 N N . PRO A 1 120 ? 3.614 5.692 11.480 1.00 87.56 120 PRO A N 1
ATOM 884 C CA . PRO A 1 120 ? 4.957 6.266 11.589 1.00 87.56 120 PRO A CA 1
ATOM 885 C C . PRO A 1 120 ? 5.780 6.135 10.302 1.00 87.56 120 PRO A C 1
ATOM 887 O O . PRO A 1 120 ? 6.803 6.798 10.155 1.00 87.56 120 PRO A O 1
ATOM 890 N N . THR A 1 121 ? 5.387 5.235 9.399 1.00 88.31 121 THR A N 1
ATOM 891 C CA . THR A 1 121 ? 6.059 5.009 8.114 1.00 88.31 121 THR A CA 1
ATOM 892 C C . THR A 1 121 ? 5.306 5.618 6.940 1.00 88.31 121 THR A C 1
ATOM 894 O O . THR A 1 121 ? 5.824 5.565 5.830 1.00 88.31 121 THR A O 1
ATOM 897 N N . LYS A 1 122 ? 4.108 6.183 7.173 1.00 89.12 122 LYS A N 1
ATOM 898 C CA . LYS A 1 122 ? 3.214 6.716 6.132 1.00 89.12 122 LYS A CA 1
ATOM 899 C C . LYS A 1 122 ? 2.995 5.735 4.970 1.00 89.12 122 LYS A C 1
ATOM 901 O O . LYS A 1 122 ? 2.905 6.122 3.811 1.00 89.12 122 LYS A O 1
ATOM 906 N N . VAL A 1 123 ? 2.942 4.440 5.297 1.00 90.81 123 VAL A N 1
ATOM 907 C CA . VAL A 1 123 ? 2.731 3.359 4.319 1.00 90.81 123 VAL A CA 1
ATOM 908 C C . VAL A 1 123 ? 1.270 3.251 3.876 1.00 90.81 123 VAL A C 1
ATOM 910 O O . VAL A 1 123 ? 0.977 2.640 2.852 1.00 90.81 123 VAL A O 1
ATOM 913 N N . ILE A 1 124 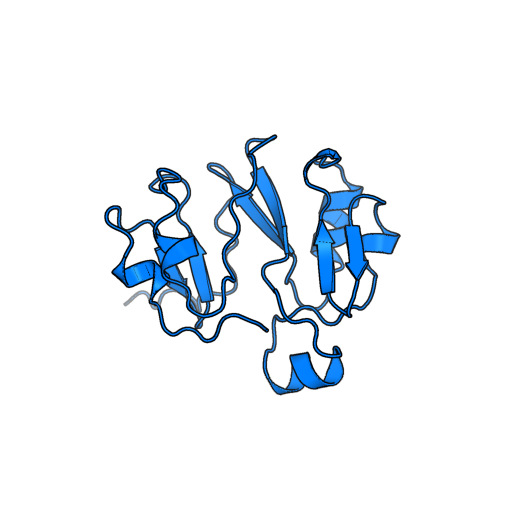? 0.358 3.800 4.679 1.00 91.25 124 ILE A N 1
ATOM 914 C CA . ILE A 1 124 ? -1.061 3.907 4.356 1.00 91.25 124 ILE A CA 1
ATOM 915 C C . ILE A 1 124 ? -1.206 5.147 3.482 1.00 91.25 124 ILE A C 1
ATOM 917 O O . ILE A 1 124 ? -0.834 6.237 3.913 1.00 91.25 124 ILE A O 1
ATOM 921 N N . ILE A 1 125 ? -1.688 4.956 2.261 1.00 88.25 125 ILE A N 1
ATOM 922 C CA . ILE A 1 125 ? -1.872 6.015 1.269 1.00 88.25 125 ILE A CA 1
ATOM 923 C C . ILE A 1 125 ? -3.314 6.014 0.782 1.00 88.25 125 ILE A C 1
ATOM 925 O O . ILE A 1 125 ? -3.963 4.968 0.767 1.00 88.25 125 ILE A O 1
ATOM 929 N N . GLU A 1 126 ? -3.798 7.174 0.361 1.00 87.44 126 GLU A N 1
ATOM 930 C CA . GLU A 1 126 ? -5.087 7.304 -0.307 1.00 87.44 126 GLU A CA 1
ATOM 931 C C . GLU A 1 126 ? -4.916 7.127 -1.823 1.00 87.44 126 GLU A C 1
ATOM 933 O O . GLU A 1 126 ? -3.978 7.649 -2.425 1.00 87.44 126 GLU A O 1
ATOM 938 N N . VAL A 1 127 ? -5.808 6.350 -2.433 1.00 85.56 127 VAL A N 1
ATOM 939 C CA . VAL A 1 127 ? -5.840 6.029 -3.859 1.00 85.56 127 VAL A CA 1
ATOM 940 C C . VAL A 1 127 ? -7.249 6.225 -4.411 1.00 85.56 127 VAL A C 1
ATOM 942 O O . VAL A 1 127 ? -8.231 5.839 -3.782 1.00 85.56 127 VAL A O 1
ATOM 945 N N . GLY A 1 128 ? -7.374 6.820 -5.595 1.00 80.62 128 GLY A N 1
ATOM 946 C CA . GLY A 1 128 ? -8.671 7.210 -6.147 1.00 80.62 128 GLY A CA 1
ATOM 947 C C . GLY A 1 128 ? -8.544 8.240 -7.260 1.00 80.62 128 GLY A C 1
ATOM 948 O O . GLY A 1 128 ? -7.454 8.747 -7.517 1.00 80.62 128 GLY A O 1
ATOM 949 N N . LYS A 1 129 ? -9.659 8.545 -7.931 1.00 70.06 129 LYS A N 1
ATOM 950 C CA . LYS A 1 129 ? -9.690 9.555 -9.009 1.00 70.06 129 LYS A CA 1
ATOM 951 C C . LYS A 1 129 ? -9.574 10.980 -8.477 1.00 70.06 129 LYS A C 1
ATOM 953 O O . LYS A 1 129 ? -9.007 11.829 -9.150 1.00 70.06 129 LYS A O 1
ATOM 958 N N . THR A 1 130 ? -10.125 11.232 -7.293 1.00 64.31 130 THR A N 1
ATOM 959 C CA . THR A 1 130 ? -10.061 12.529 -6.607 1.00 64.31 130 THR A CA 1
ATOM 960 C C . THR A 1 130 ? -9.076 12.506 -5.444 1.00 64.31 130 THR A C 1
ATOM 962 O O . THR A 1 130 ? -8.935 13.507 -4.741 1.00 64.31 130 THR A O 1
ATOM 965 N N . ALA A 1 131 ? -8.383 11.382 -5.235 1.00 60.59 131 ALA A N 1
ATOM 966 C CA . ALA A 1 131 ? -7.336 11.266 -4.245 1.00 60.59 131 ALA A CA 1
ATOM 967 C C . ALA A 1 131 ? -6.238 12.183 -4.743 1.00 60.59 131 ALA A C 1
ATOM 969 O O . ALA A 1 131 ? -5.654 11.947 -5.805 1.00 60.59 131 ALA A O 1
ATOM 970 N N . GLN A 1 132 ? -6.007 13.271 -4.009 1.00 47.19 132 GLN A N 1
ATOM 971 C CA . GLN A 1 132 ? -4.830 14.086 -4.244 1.00 47.19 132 GLN A CA 1
ATOM 972 C C . GLN A 1 132 ? -3.675 13.099 -4.218 1.00 47.19 132 GLN A C 1
ATOM 974 O O . GLN A 1 132 ? -3.527 12.392 -3.219 1.00 47.19 132 GLN A O 1
ATOM 979 N N . VAL A 1 133 ? -2.949 12.965 -5.337 1.00 47.25 133 VAL A N 1
ATOM 980 C CA . VAL A 1 133 ? -1.707 12.192 -5.380 1.00 47.25 133 VAL A CA 1
ATOM 981 C C . VAL A 1 133 ? -0.923 12.737 -4.213 1.00 47.25 133 VAL A C 1
ATOM 983 O O . VAL A 1 133 ? -0.473 13.879 -4.291 1.00 47.25 133 VAL A O 1
ATOM 986 N N . ALA A 1 134 ? -0.908 12.002 -3.097 1.00 41.62 134 ALA A N 1
ATOM 987 C CA . ALA A 1 134 ? -0.333 12.520 -1.880 1.00 41.62 134 ALA A CA 1
ATOM 988 C C . ALA A 1 134 ? 1.083 12.879 -2.285 1.00 41.62 134 ALA A C 1
ATOM 990 O O . ALA A 1 134 ? 1.826 12.004 -2.740 1.00 41.62 134 ALA A O 1
ATOM 991 N N . GLU A 1 135 ? 1.399 14.169 -2.225 1.00 41.81 135 GLU A N 1
ATOM 992 C CA . GLU A 1 135 ? 2.740 14.680 -2.404 1.00 41.81 135 GLU A CA 1
ATOM 993 C C . GLU A 1 135 ? 3.564 14.058 -1.270 1.00 41.81 135 GLU A C 1
ATOM 995 O O . GLU A 1 135 ? 3.772 14.632 -0.204 1.00 41.81 135 GLU A O 1
ATOM 1000 N N . GLN A 1 136 ? 3.970 12.803 -1.444 1.00 40.28 136 GLN A N 1
ATOM 1001 C CA . GLN A 1 136 ? 5.116 12.260 -0.752 1.00 40.28 136 GLN A CA 1
ATOM 1002 C C . GLN A 1 136 ? 6.297 13.029 -1.323 1.00 40.28 136 GLN A C 1
ATOM 1004 O O . GLN A 1 136 ? 6.321 13.240 -2.534 1.00 40.28 136 GLN A O 1
ATOM 1009 N N . PRO A 1 137 ? 7.180 13.546 -0.457 1.00 37.97 137 PRO A N 1
ATOM 1010 C CA . PRO A 1 137 ? 7.935 14.767 -0.691 1.00 37.97 137 PRO A CA 1
ATOM 1011 C C . PRO A 1 137 ? 8.804 14.656 -1.942 1.00 37.97 137 PRO A C 1
ATOM 1013 O O . PRO A 1 137 ? 9.982 14.322 -1.859 1.00 37.97 137 PRO A O 1
ATOM 1016 N N . ALA A 1 138 ? 8.221 15.006 -3.087 1.00 38.00 138 ALA A N 1
ATOM 1017 C CA . ALA A 1 138 ? 8.954 15.483 -4.228 1.00 38.00 138 ALA A CA 1
ATOM 1018 C C . ALA A 1 138 ? 9.591 16.776 -3.737 1.00 38.00 138 ALA A C 1
ATOM 1020 O O . ALA A 1 138 ? 8.926 17.782 -3.478 1.00 38.00 138 ALA A O 1
ATOM 1021 N N . GLU A 1 139 ? 10.889 16.672 -3.480 1.00 33.66 139 GLU A N 1
ATOM 1022 C CA . GLU A 1 139 ? 11.811 17.784 -3.397 1.00 33.66 139 GLU A CA 1
ATOM 1023 C C . GLU A 1 139 ? 11.315 18.918 -4.296 1.00 33.66 139 GLU A C 1
ATOM 1025 O O . GLU A 1 139 ? 11.010 18.701 -5.472 1.00 33.66 139 GLU A O 1
ATOM 1030 N N . LYS A 1 140 ? 11.137 20.095 -3.680 1.00 27.91 140 LYS A N 1
ATOM 1031 C CA . LYS A 1 140 ? 10.682 21.329 -4.317 1.00 27.91 140 LYS A CA 1
ATOM 1032 C C . LYS A 1 140 ? 11.177 21.372 -5.754 1.00 27.91 140 LYS A C 1
ATOM 1034 O O . LYS A 1 140 ? 12.387 21.366 -5.974 1.00 27.91 140 LYS A O 1
ATOM 1039 N N . ALA A 1 141 ? 10.233 21.446 -6.688 1.00 35.88 141 ALA A N 1
ATOM 1040 C CA . ALA A 1 141 ? 10.506 21.791 -8.068 1.00 35.88 141 ALA A CA 1
ATOM 1041 C C . ALA A 1 141 ? 11.544 22.921 -8.086 1.00 35.88 141 ALA A C 1
ATOM 1043 O O . ALA A 1 141 ? 11.299 24.016 -7.574 1.00 35.88 141 ALA A O 1
ATOM 1044 N N . ALA A 1 142 ? 12.733 22.605 -8.594 1.00 38.12 142 ALA A N 1
ATOM 1045 C CA . ALA A 1 142 ? 13.747 23.583 -8.914 1.00 38.12 142 ALA A CA 1
ATOM 1046 C C . ALA A 1 142 ? 13.173 24.448 -10.037 1.00 38.12 142 ALA A C 1
ATOM 1048 O O . ALA A 1 142 ? 13.217 24.087 -11.212 1.00 38.12 142 ALA A O 1
ATOM 1049 N N . THR A 1 143 ? 12.552 25.557 -9.653 1.00 35.44 143 THR A N 1
ATOM 1050 C CA . THR A 1 143 ? 12.227 26.640 -10.569 1.00 35.44 143 THR A CA 1
ATOM 1051 C C . THR A 1 143 ? 13.538 27.344 -10.906 1.00 35.44 143 THR A C 1
ATOM 1053 O O . THR A 1 143 ? 14.261 27.770 -10.003 1.00 35.44 143 THR A O 1
ATOM 1056 N N . ALA A 1 144 ? 13.852 27.360 -12.200 1.00 34.88 144 ALA A N 1
ATOM 1057 C CA . ALA A 1 144 ? 14.972 28.072 -12.807 1.00 34.88 144 ALA A CA 1
ATOM 1058 C C . ALA A 1 144 ? 14.878 29.594 -12.621 1.00 34.88 144 ALA A C 1
ATOM 1060 O O . ALA A 1 144 ? 13.742 30.101 -12.455 1.00 34.88 144 ALA A O 1
#

Organism: NCBI:txid412755

pLDDT: mean 82.95, std 14.96, range [27.91, 93.75]

Sequence (144 aa):
FGCLGFGDCVSVCKF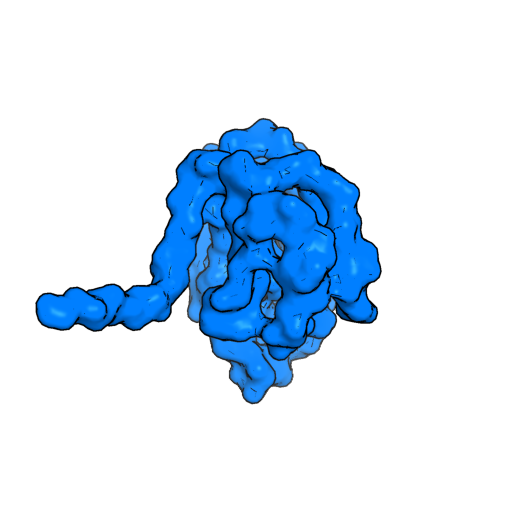DAIKMVDGLAIVDYEKCTGCGACTKACPRNLIEMVPFGCENMMTVACSSKESGKVTRSMCKVGCIGCGLCAKQTDIFSVEDNLARLDYEKYQPTEQTETAMEKCPTKVIIEVGKTAQVAEQPAEKAATA

Secondary structure (DSSP, 8-state):
-------HHHHT-TT--EEEETTEEEE-TTT-----HHHHH-TT---------SSEEEEE-----S-HHHHHHH-SSS-----HHHHH-TTEEEETTEEEE-STT----HHHHHHHHT-TT--EEEEESSS-------------

Foldseek 3Di:
DFQQLPCQLCVQDPQSQWDQDPSAIDGQQVRDPLPCSSQVRPPVSQDDDDDPPDQKFKFQRTDDLDALVVCVVPDQLHQRLPCLLCVLDVQWDRDSSDIGGNRVPDDPDPSNVVSQVPRPSSRIAMDHNPRPSPCPDPDPPPDD

InterPro domains:
  IPR017896 4Fe-4S ferredoxin-type, iron-sulphur binding domain [PF00037] (26-47)
  IPR017896 4Fe-4S ferredoxin-type, iron-sulphur binding domain [PS51379] (23-52)
  IPR017900 4Fe-4S ferredoxin, iron-sulphur binding, conserved site [PS00198] (32-43)
  IPR050157 Photosystem I iron-sulfur center [PTHR24960] (26-140)

Radius of gyration: 15.2 Å; chains: 1; bounding box: 33×40×40 Å